Protein AF-A0A7S1VIB0-F1 (afdb_monomer_lite)

Structure (mmCIF, N/CA/C/O backbone):
data_AF-A0A7S1VIB0-F1
#
_entry.id   AF-A0A7S1VIB0-F1
#
loop_
_atom_site.group_PDB
_atom_site.id
_atom_site.type_symbol
_atom_site.label_atom_id
_atom_site.label_alt_id
_atom_site.label_comp_id
_atom_site.label_asym_id
_atom_site.label_entity_id
_atom_site.label_seq_id
_atom_site.pdbx_PDB_ins_code
_atom_site.Cartn_x
_atom_site.Cartn_y
_atom_site.Cartn_z
_atom_site.occupancy
_atom_site.B_iso_or_equiv
_atom_site.auth_seq_id
_atom_site.auth_comp_id
_atom_site.auth_asym_id
_atom_site.auth_atom_id
_atom_site.pdbx_PDB_model_num
ATOM 1 N N . ALA A 1 1 ? 48.284 6.643 -20.710 1.00 42.66 1 ALA A N 1
ATOM 2 C CA . ALA A 1 1 ? 48.610 7.079 -22.086 1.00 42.66 1 ALA A CA 1
ATOM 3 C C . ALA A 1 1 ? 47.285 7.177 -22.832 1.00 42.66 1 ALA A C 1
ATOM 5 O O . ALA A 1 1 ? 46.494 6.266 -22.679 1.00 42.66 1 ALA A O 1
ATOM 6 N N . SER A 1 2 ? 46.895 8.230 -23.535 1.00 37.47 2 SER A N 1
ATOM 7 C CA . SER A 1 2 ? 47.634 9.325 -24.160 1.00 37.47 2 SER A CA 1
ATOM 8 C C . SER A 1 2 ? 46.590 10.343 -24.632 1.00 37.47 2 SER A C 1
ATOM 10 O O . SER A 1 2 ? 45.628 9.971 -25.297 1.00 37.47 2 SER A O 1
ATOM 12 N N . PHE A 1 3 ? 46.795 11.611 -24.281 1.00 41.72 3 PHE A N 1
ATOM 13 C CA . PHE A 1 3 ? 46.140 12.765 -24.892 1.00 41.72 3 PHE A CA 1
ATOM 14 C C . PHE A 1 3 ? 46.644 12.950 -26.330 1.00 41.72 3 PHE A C 1
ATOM 16 O O . PHE A 1 3 ? 47.835 12.789 -26.596 1.00 41.72 3 PHE A O 1
ATOM 23 N N . THR A 1 4 ? 45.760 13.307 -27.258 1.00 43.88 4 THR A N 1
ATOM 24 C CA . THR A 1 4 ? 46.075 13.872 -28.587 1.00 43.88 4 THR A CA 1
ATOM 25 C C . THR A 1 4 ? 44.746 14.389 -29.166 1.00 43.88 4 THR A C 1
ATOM 27 O O . THR A 1 4 ? 43.723 13.753 -28.964 1.00 43.88 4 THR A O 1
ATOM 30 N N . ARG A 1 5 ? 44.627 15.526 -29.856 1.00 43.81 5 ARG A N 1
ATOM 31 C CA . ARG A 1 5 ? 45.622 16.337 -30.556 1.00 43.81 5 ARG A CA 1
ATOM 32 C C . ARG A 1 5 ? 45.058 17.750 -30.759 1.00 43.81 5 ARG A C 1
ATOM 34 O O . ARG A 1 5 ? 43.900 17.921 -31.119 1.00 43.81 5 ARG A O 1
ATOM 41 N N . VAL A 1 6 ? 45.931 18.720 -30.526 1.00 43.03 6 VAL A N 1
ATOM 42 C CA . VAL A 1 6 ? 45.817 20.149 -30.829 1.00 43.03 6 VAL A CA 1
ATOM 43 C C . VAL A 1 6 ? 45.614 20.362 -32.332 1.00 43.03 6 VAL A C 1
ATOM 45 O O . VAL A 1 6 ? 46.342 19.779 -33.135 1.00 43.03 6 VAL A O 1
ATOM 48 N N . GLY A 1 7 ? 44.657 21.215 -32.698 1.00 36.97 7 GLY A N 1
ATOM 49 C CA . GLY A 1 7 ? 44.522 21.790 -34.035 1.00 36.97 7 GLY A CA 1
ATOM 50 C C . GLY A 1 7 ? 44.913 23.264 -33.999 1.00 36.97 7 GLY A C 1
ATOM 51 O O . GLY A 1 7 ? 44.114 24.099 -33.591 1.00 36.97 7 GLY A O 1
ATOM 52 N N . MET A 1 8 ? 46.156 23.554 -34.388 1.00 37.44 8 MET A N 1
ATOM 53 C CA . MET A 1 8 ? 46.632 24.893 -34.735 1.00 37.44 8 MET A CA 1
ATOM 54 C C . MET A 1 8 ? 46.144 25.261 -36.136 1.00 37.44 8 MET A C 1
ATOM 56 O O . MET A 1 8 ? 46.273 24.457 -37.058 1.00 37.44 8 MET A O 1
ATOM 60 N N . ALA A 1 9 ? 45.689 26.499 -36.304 1.00 42.75 9 ALA A N 1
ATOM 61 C CA . ALA A 1 9 ? 45.689 27.181 -37.590 1.00 42.75 9 ALA A CA 1
ATOM 62 C C . ALA A 1 9 ? 46.404 28.526 -37.408 1.00 42.75 9 ALA A C 1
ATOM 64 O O . ALA A 1 9 ? 45.858 29.466 -36.835 1.00 42.75 9 ALA A O 1
ATOM 65 N N . LEU A 1 10 ? 47.663 28.547 -37.853 1.00 36.66 10 LEU A N 1
ATOM 66 C CA . LEU A 1 10 ? 48.422 29.742 -38.209 1.00 36.66 10 LEU A CA 1
ATOM 67 C C . LEU A 1 10 ? 47.673 30.507 -39.307 1.00 36.66 10 LEU A C 1
ATOM 69 O O . LEU A 1 10 ? 47.292 29.888 -40.298 1.00 36.66 10 LEU A O 1
ATOM 73 N N . LEU A 1 11 ? 47.610 31.833 -39.202 1.00 43.31 11 LEU A N 1
ATOM 74 C CA . LEU A 1 11 ? 47.754 32.716 -40.360 1.00 43.31 11 LEU A CA 1
ATOM 75 C C . LEU A 1 11 ? 48.588 33.933 -39.944 1.00 43.31 11 LEU A C 1
ATOM 77 O O . LEU A 1 11 ? 48.240 34.663 -39.019 1.00 43.31 11 LEU A O 1
ATOM 81 N N . GLU A 1 12 ? 49.730 34.054 -40.612 1.00 39.34 12 GLU A N 1
ATOM 82 C CA . GLU A 1 12 ? 50.734 35.107 -40.502 1.00 39.34 12 GLU A CA 1
ATOM 83 C C . GLU A 1 12 ? 50.324 36.388 -41.242 1.00 39.34 12 GLU A C 1
ATOM 85 O O . GLU A 1 12 ? 49.567 36.356 -42.213 1.00 39.34 12 GLU A O 1
ATOM 90 N N . GLY A 1 13 ? 50.942 37.493 -40.819 1.00 37.25 13 GLY A N 1
ATOM 91 C CA . GLY A 1 13 ? 51.000 38.791 -41.496 1.00 37.25 13 GLY A CA 1
ATOM 92 C C . GLY A 1 13 ? 50.775 39.901 -40.469 1.00 37.25 13 GLY A C 1
ATOM 93 O O . GLY A 1 13 ? 49.714 39.954 -39.868 1.00 37.25 13 GLY A O 1
ATOM 94 N N . GLY A 1 14 ? 51.696 40.800 -40.137 1.00 33.62 14 GLY A N 1
ATOM 95 C CA . GLY A 1 14 ? 52.920 41.257 -40.785 1.00 33.62 14 GLY A CA 1
ATOM 96 C C . GLY A 1 14 ? 52.943 42.791 -40.682 1.00 33.62 14 GLY A C 1
ATOM 97 O O . GLY A 1 14 ? 51.911 43.413 -40.907 1.00 33.62 14 GLY A O 1
ATOM 98 N N . ALA A 1 15 ? 54.123 43.350 -40.393 1.00 36.12 15 ALA A N 1
ATOM 99 C CA . ALA A 1 15 ? 54.528 44.764 -40.476 1.00 36.12 15 ALA A CA 1
ATOM 100 C C . ALA A 1 15 ? 54.383 45.682 -39.232 1.00 36.12 15 ALA A C 1
ATOM 102 O O . ALA A 1 15 ? 53.319 46.204 -38.927 1.00 36.12 15 ALA A O 1
ATOM 103 N N . GLU A 1 16 ? 55.539 45.857 -38.577 1.00 38.66 16 GLU A N 1
ATOM 104 C CA . GLU A 1 16 ? 56.247 47.105 -38.204 1.00 38.66 16 GLU A CA 1
ATOM 105 C C . GLU A 1 16 ? 55.549 48.262 -37.461 1.00 38.66 16 GLU A C 1
ATOM 107 O O . GLU A 1 16 ? 54.541 48.812 -37.893 1.00 38.66 16 GLU A O 1
ATOM 112 N N . GLY A 1 17 ? 56.221 48.728 -36.397 1.00 39.91 17 GLY A N 1
ATOM 113 C CA . GLY A 1 17 ? 55.988 50.029 -35.766 1.00 39.91 17 GLY A CA 1
ATOM 114 C C . GLY A 1 17 ? 56.656 50.156 -34.393 1.00 39.91 17 GLY A C 1
ATOM 115 O O . GLY A 1 17 ? 56.077 49.767 -33.384 1.00 39.91 17 GLY A O 1
ATOM 116 N N . GLU A 1 18 ? 57.880 50.689 -34.356 1.00 40.53 18 GLU A N 1
ATOM 117 C CA . GLU A 1 18 ? 58.533 51.194 -33.139 1.00 40.53 18 GLU A CA 1
ATOM 118 C C . GLU A 1 18 ? 57.794 52.426 -32.581 1.00 40.53 18 GLU A C 1
ATOM 120 O O . GLU A 1 18 ? 57.397 53.288 -33.362 1.00 40.53 18 GLU A O 1
ATOM 125 N N . ALA A 1 19 ? 57.681 52.545 -31.249 1.00 39.28 19 ALA A N 1
ATOM 126 C CA . ALA A 1 19 ? 58.140 53.704 -30.456 1.00 39.28 19 ALA A CA 1
ATOM 127 C C . ALA A 1 19 ? 57.433 53.818 -29.087 1.00 39.28 19 ALA A C 1
ATOM 129 O O . ALA A 1 19 ? 56.221 53.956 -28.994 1.00 39.28 19 ALA A O 1
ATOM 130 N N . LEU A 1 20 ? 58.271 53.796 -28.046 1.00 40.03 20 LEU A N 1
ATOM 131 C CA . LEU A 1 20 ? 58.287 54.637 -26.840 1.00 40.03 20 LEU A CA 1
ATOM 132 C C . LEU A 1 20 ? 56.982 55.024 -26.096 1.00 40.03 20 LEU A C 1
ATOM 134 O O . LEU A 1 20 ? 56.215 55.868 -26.534 1.00 40.03 20 LEU A O 1
ATOM 138 N N . MET A 1 21 ? 56.897 54.480 -24.874 1.00 51.78 21 MET A N 1
ATOM 139 C CA . MET A 1 21 ? 56.420 55.055 -23.601 1.00 51.78 21 MET A CA 1
ATOM 140 C C . MET A 1 21 ? 55.456 56.252 -23.629 1.00 51.78 21 MET A C 1
ATOM 142 O O . MET A 1 21 ? 55.903 57.378 -23.817 1.00 51.78 21 MET A O 1
ATOM 146 N N . GLU A 1 22 ? 54.226 56.019 -23.161 1.00 50.00 22 GLU A N 1
ATOM 147 C CA . GLU A 1 22 ? 53.596 56.863 -22.137 1.00 50.00 22 GLU A CA 1
ATOM 148 C C . GLU A 1 22 ? 52.925 55.962 -21.081 1.00 50.00 22 GLU A C 1
ATOM 150 O O . GLU A 1 22 ? 52.251 54.984 -21.407 1.00 50.00 22 GLU A O 1
ATOM 155 N N . ASP A 1 23 ? 53.202 56.252 -19.807 1.00 52.56 23 ASP A N 1
ATOM 156 C CA . ASP A 1 23 ? 52.618 55.604 -18.632 1.00 52.56 23 ASP A CA 1
ATOM 157 C C . ASP A 1 23 ? 51.108 55.893 -18.571 1.00 52.56 23 ASP A C 1
ATOM 159 O O . ASP A 1 23 ? 50.687 56.962 -18.127 1.00 52.56 23 ASP A O 1
ATOM 163 N N . GLU A 1 24 ? 50.280 54.920 -18.952 1.00 48.25 24 GLU A N 1
ATOM 164 C CA . GLU A 1 24 ? 48.851 54.930 -18.640 1.00 48.25 24 GLU A CA 1
ATOM 165 C C . GLU A 1 24 ? 48.550 53.942 -17.507 1.00 48.25 24 GLU A C 1
ATOM 167 O O . GLU A 1 24 ? 48.661 52.720 -17.625 1.00 48.25 24 GLU A O 1
ATOM 172 N N . VAL A 1 25 ? 48.164 54.511 -16.366 1.00 51.12 25 VAL A N 1
ATOM 173 C CA . VAL A 1 25 ? 47.575 53.826 -15.213 1.00 51.12 25 VAL A CA 1
ATOM 174 C C . VAL A 1 25 ? 46.470 52.878 -15.702 1.00 51.12 25 VAL A C 1
ATOM 176 O O . VAL A 1 25 ? 45.600 53.326 -16.451 1.00 51.12 25 VAL A O 1
ATOM 179 N N . PRO A 1 26 ? 46.416 51.599 -15.278 1.00 45.53 26 PRO A N 1
ATOM 180 C CA . PRO A 1 26 ? 45.333 50.724 -15.694 1.00 45.53 26 PRO A CA 1
ATOM 181 C C . PRO A 1 26 ? 44.041 51.200 -15.026 1.00 45.53 26 PRO A C 1
ATOM 183 O O . PRO A 1 26 ? 43.766 50.898 -13.864 1.00 45.53 26 PRO A O 1
ATOM 186 N N . VAL A 1 27 ? 43.230 51.959 -15.764 1.00 53.25 27 VAL A N 1
ATOM 187 C CA . VAL A 1 27 ? 41.823 52.163 -15.433 1.00 53.25 27 VAL A CA 1
ATOM 188 C C . VAL A 1 27 ? 41.194 50.782 -15.504 1.00 53.25 27 VAL A C 1
ATOM 190 O O . VAL A 1 27 ? 41.043 50.212 -16.584 1.00 53.25 27 VAL A O 1
ATOM 193 N N . ALA A 1 28 ? 40.897 50.211 -14.336 1.00 51.34 28 ALA A N 1
ATOM 194 C CA . ALA A 1 28 ? 40.144 48.977 -14.227 1.00 51.34 28 ALA A CA 1
ATOM 195 C C . ALA A 1 28 ? 38.885 49.124 -15.083 1.00 51.34 28 ALA A C 1
ATOM 197 O O . ALA A 1 28 ? 37.985 49.906 -14.771 1.00 51.34 28 ALA A O 1
ATOM 198 N N . SER A 1 29 ? 38.860 48.406 -16.201 1.00 52.03 29 SER A N 1
ATOM 199 C CA . SER A 1 29 ? 37.690 48.279 -17.043 1.00 52.03 29 SER A CA 1
ATOM 200 C C . SER A 1 29 ? 36.609 47.643 -16.181 1.00 52.03 29 SER A C 1
ATOM 202 O O . SER A 1 29 ? 36.644 46.453 -15.867 1.00 52.03 29 SER A O 1
ATOM 204 N N . VAL A 1 30 ? 35.665 48.468 -15.731 1.00 52.78 30 VAL A N 1
ATOM 205 C CA . VAL A 1 30 ? 34.412 47.996 -15.154 1.00 52.78 30 VAL A CA 1
ATOM 206 C C . VAL A 1 30 ? 33.745 47.211 -16.273 1.00 52.78 30 VAL A C 1
ATOM 208 O O . VAL A 1 30 ? 33.164 47.788 -17.192 1.00 52.78 30 VAL A O 1
ATOM 211 N N . GLN A 1 31 ? 33.923 45.889 -16.254 1.00 56.00 31 GLN A N 1
ATOM 212 C CA . GLN A 1 31 ? 33.171 45.006 -17.128 1.00 56.00 31 GLN A CA 1
ATOM 213 C C . GLN A 1 31 ? 31.696 45.327 -16.882 1.00 56.00 31 GLN A C 1
ATOM 215 O O . GLN A 1 31 ? 31.286 45.341 -15.717 1.00 56.00 31 GLN A O 1
ATOM 220 N N . PRO A 1 32 ? 30.901 45.635 -17.921 1.00 51.03 32 PRO A N 1
ATOM 221 C CA . PRO A 1 32 ? 29.477 45.810 -17.723 1.00 51.03 32 PRO A CA 1
ATOM 222 C C . PRO A 1 32 ? 28.965 44.507 -17.123 1.00 51.03 32 PRO A C 1
ATOM 224 O O . PRO A 1 32 ? 29.159 43.436 -17.699 1.00 51.03 32 PRO A O 1
ATOM 227 N N . GLU A 1 33 ? 28.390 44.604 -15.928 1.00 55.94 33 GLU A N 1
ATOM 228 C CA . GLU A 1 33 ? 27.757 43.501 -15.228 1.00 55.94 33 GLU A CA 1
ATOM 229 C C . GLU A 1 33 ? 26.759 42.867 -16.202 1.00 55.94 33 GLU A C 1
ATOM 231 O O . GLU A 1 33 ? 25.721 43.446 -16.534 1.00 55.94 33 GLU A O 1
ATOM 236 N N . VAL A 1 34 ? 27.137 41.719 -16.771 1.00 57.72 34 VAL A N 1
ATOM 237 C CA . VAL A 1 34 ? 26.281 40.967 -17.680 1.00 57.72 34 VAL A CA 1
ATOM 238 C C . VAL A 1 34 ? 25.148 40.448 -16.815 1.00 57.72 34 VAL A C 1
ATOM 240 O O . VAL A 1 34 ? 25.265 39.397 -16.186 1.00 57.72 34 VAL A O 1
ATOM 243 N N . LEU A 1 35 ? 24.063 41.222 -16.752 1.00 61.16 35 LEU A N 1
ATOM 244 C CA . LEU A 1 35 ? 22.810 40.807 -16.140 1.00 61.16 35 LEU A CA 1
ATOM 245 C C . LEU A 1 35 ? 22.505 39.389 -16.642 1.00 61.16 35 LEU A C 1
ATOM 247 O O . LEU A 1 35 ? 22.562 39.162 -17.860 1.00 61.16 35 LEU A O 1
ATOM 251 N N . PRO A 1 36 ? 22.226 38.418 -15.751 1.00 58.25 36 PRO A N 1
ATOM 252 C CA . PRO A 1 36 ? 21.947 37.060 -16.179 1.00 58.25 36 PRO A CA 1
ATOM 253 C C . PRO A 1 36 ? 20.793 37.122 -17.175 1.00 58.25 36 PRO A C 1
ATOM 255 O O . PRO A 1 36 ? 19.701 37.592 -16.845 1.00 58.25 36 PRO A O 1
ATOM 258 N N . ARG A 1 37 ? 21.058 36.701 -18.421 1.00 64.12 37 ARG A N 1
ATOM 259 C CA . ARG A 1 37 ? 20.023 36.610 -19.454 1.00 64.12 37 ARG A CA 1
ATOM 260 C C . ARG A 1 37 ? 18.838 35.872 -18.834 1.00 64.12 37 ARG A C 1
ATOM 262 O O . ARG A 1 37 ? 19.065 34.829 -18.210 1.00 64.12 37 ARG A O 1
ATOM 269 N N . PRO A 1 38 ? 17.601 36.379 -18.972 1.00 56.94 38 PRO A N 1
ATOM 270 C CA . PRO A 1 38 ? 16.446 35.682 -18.439 1.00 56.94 38 PRO A CA 1
ATOM 271 C C . PRO A 1 38 ? 16.482 34.248 -18.962 1.00 56.94 38 PRO A C 1
ATOM 273 O O . PRO A 1 38 ? 16.647 34.021 -20.162 1.00 56.94 38 PRO A O 1
ATOM 276 N N . LEU A 1 39 ? 16.395 33.288 -18.041 1.00 55.38 39 LEU A N 1
ATOM 277 C CA . LEU A 1 39 ? 16.269 31.865 -18.336 1.00 55.38 39 LEU A CA 1
ATOM 278 C C . LEU A 1 39 ? 14.942 31.675 -19.080 1.00 55.38 39 LEU A C 1
ATOM 280 O O . LEU A 1 39 ? 13.911 31.361 -18.486 1.00 55.38 39 LEU A O 1
ATOM 284 N N . ILE A 1 40 ? 14.955 31.916 -20.391 1.00 55.22 40 ILE A N 1
ATOM 285 C CA . ILE A 1 40 ? 13.872 31.543 -21.288 1.00 55.22 40 ILE A CA 1
ATOM 286 C C . ILE A 1 40 ? 13.924 30.024 -21.319 1.00 55.22 40 ILE A C 1
ATOM 288 O O . ILE A 1 40 ? 14.684 29.430 -22.078 1.00 55.22 40 ILE A O 1
ATOM 292 N N . ARG A 1 41 ? 13.166 29.386 -20.425 1.00 52.19 41 ARG A N 1
ATOM 293 C CA . ARG A 1 41 ? 12.921 27.951 -20.510 1.00 52.19 41 ARG A CA 1
ATOM 294 C C . ARG A 1 41 ? 12.046 27.769 -21.744 1.00 52.19 41 ARG A C 1
ATOM 296 O O . ARG A 1 41 ? 10.908 28.244 -21.711 1.00 52.19 41 ARG A O 1
ATOM 303 N N . PRO A 1 42 ? 12.523 27.131 -22.825 1.00 52.75 42 PRO A N 1
ATOM 304 C CA . PRO A 1 42 ? 11.619 26.740 -23.883 1.00 52.75 42 PRO A CA 1
ATOM 305 C C . PRO A 1 42 ? 10.622 25.775 -23.245 1.00 52.75 42 PRO A C 1
ATOM 307 O O . PRO A 1 42 ? 10.969 24.650 -22.887 1.00 52.75 42 PRO A O 1
ATOM 310 N N . GLN A 1 43 ? 9.385 26.231 -23.052 1.00 52.38 43 GLN A N 1
ATOM 311 C CA . GLN A 1 43 ? 8.261 25.345 -22.792 1.00 52.38 43 GLN A CA 1
ATOM 312 C C . GLN A 1 43 ? 7.963 24.623 -24.104 1.00 52.38 43 GLN A C 1
ATOM 314 O O . GLN A 1 43 ? 6.961 24.885 -24.757 1.00 52.38 43 GLN A O 1
ATOM 319 N N . LEU A 1 44 ? 8.883 23.761 -24.545 1.00 54.94 44 LEU A N 1
ATOM 320 C CA . LEU A 1 44 ? 8.554 22.759 -25.540 1.00 54.94 44 LEU A CA 1
ATOM 321 C C . LEU A 1 44 ? 7.491 21.884 -24.872 1.00 54.94 44 LEU A C 1
ATOM 323 O O . LEU A 1 44 ? 7.789 21.271 -23.841 1.00 54.94 44 LEU A O 1
ATOM 327 N N . PRO A 1 45 ? 6.244 21.866 -25.376 1.00 51.44 45 PRO A N 1
ATOM 328 C CA . PRO A 1 45 ? 5.225 21.005 -24.818 1.00 51.44 45 PRO A CA 1
ATOM 329 C C . PRO A 1 45 ? 5.743 19.576 -24.954 1.00 51.44 45 PRO A C 1
ATOM 331 O O . PRO A 1 45 ? 5.875 19.040 -26.053 1.00 51.44 45 PRO A O 1
ATOM 334 N N . ASN A 1 46 ? 6.059 18.969 -23.809 1.00 53.03 46 ASN A N 1
ATOM 335 C CA . ASN A 1 46 ? 6.627 17.626 -23.634 1.00 53.03 46 ASN A CA 1
ATOM 336 C C . ASN A 1 46 ? 5.669 16.507 -24.112 1.00 53.03 46 ASN A C 1
ATOM 338 O O . ASN A 1 46 ? 5.797 15.347 -23.738 1.00 53.03 46 ASN A O 1
ATOM 342 N N . VAL A 1 47 ? 4.675 16.863 -24.923 1.00 53.25 47 VAL A N 1
ATOM 343 C CA . VAL A 1 47 ? 3.599 16.018 -25.433 1.00 53.25 47 VAL A CA 1
ATOM 344 C C . VAL A 1 47 ? 4.153 14.999 -26.437 1.00 53.25 47 VAL A C 1
ATOM 346 O O . VAL A 1 47 ? 3.666 13.877 -26.499 1.00 53.25 47 VAL A O 1
ATOM 349 N N . PHE A 1 48 ? 5.246 15.322 -27.141 1.00 48.06 48 PHE A N 1
ATOM 350 C CA . PHE A 1 48 ? 5.924 14.379 -28.044 1.00 48.06 48 PHE A CA 1
ATOM 351 C C . PHE A 1 48 ? 6.947 13.466 -27.351 1.00 48.06 48 PHE A C 1
ATOM 353 O O . PHE A 1 48 ? 7.422 12.509 -27.968 1.00 48.06 48 PHE A O 1
ATOM 360 N N . ALA A 1 49 ? 7.286 13.715 -26.081 1.00 53.44 49 ALA A N 1
ATOM 361 C CA . ALA A 1 49 ? 8.240 12.879 -25.351 1.00 53.44 49 ALA A CA 1
ATOM 362 C C . ALA A 1 49 ? 7.674 11.487 -25.050 1.00 53.44 49 ALA A C 1
ATOM 364 O O . ALA A 1 49 ? 8.409 10.508 -25.105 1.00 53.44 49 ALA A O 1
ATOM 365 N N . VAL A 1 50 ? 6.362 11.396 -24.814 1.00 57.25 50 VAL A N 1
ATOM 366 C CA . VAL A 1 50 ? 5.667 10.128 -24.537 1.00 57.25 50 VAL A CA 1
ATOM 367 C C . VAL A 1 50 ? 5.629 9.224 -25.774 1.00 57.25 50 VAL A C 1
ATOM 369 O O . VAL A 1 50 ? 5.695 8.009 -25.650 1.00 57.25 50 VAL A O 1
ATOM 372 N N . ILE A 1 51 ? 5.555 9.810 -26.974 1.00 59.16 51 ILE A N 1
ATOM 373 C CA . ILE A 1 51 ? 5.464 9.055 -28.235 1.00 59.16 51 ILE A CA 1
ATOM 374 C C . ILE A 1 51 ? 6.857 8.693 -28.763 1.00 59.16 51 ILE A C 1
ATOM 376 O O . ILE A 1 51 ? 7.062 7.601 -29.283 1.00 59.16 51 ILE A O 1
ATOM 380 N N . SER A 1 52 ? 7.825 9.606 -28.642 1.00 68.44 52 SER A N 1
ATOM 381 C CA . SER A 1 52 ? 9.185 9.390 -29.155 1.00 68.44 52 SER A CA 1
ATOM 382 C C . SER A 1 52 ? 10.113 8.668 -28.175 1.00 68.44 52 SER A C 1
ATOM 384 O O . SER A 1 52 ? 11.202 8.257 -28.576 1.00 68.44 52 SER A O 1
ATOM 386 N N . GLY A 1 53 ? 9.728 8.562 -26.898 1.00 73.44 53 GLY A N 1
ATOM 387 C CA . GLY A 1 53 ? 10.597 8.072 -25.825 1.00 73.44 53 GLY A CA 1
ATOM 388 C C . GLY A 1 53 ? 11.835 8.950 -25.615 1.00 73.44 53 GLY A C 1
ATOM 389 O O . GLY A 1 53 ? 12.828 8.488 -25.059 1.00 73.44 53 GLY A O 1
ATOM 390 N N . LYS A 1 54 ? 11.836 10.197 -26.108 1.00 81.44 54 LYS A N 1
ATOM 391 C CA . LYS A 1 54 ? 12.978 11.119 -26.033 1.00 81.44 54 LYS A CA 1
ATOM 392 C C . LYS A 1 54 ? 12.563 12.460 -25.454 1.00 81.44 54 LYS A C 1
ATOM 394 O O . LYS A 1 54 ? 11.586 13.071 -25.883 1.00 81.44 54 LYS A O 1
ATOM 399 N N . ARG A 1 55 ? 13.353 12.951 -24.503 1.00 81.31 55 ARG A N 1
ATOM 400 C CA . ARG A 1 55 ? 13.168 14.250 -23.848 1.00 81.31 55 ARG A CA 1
ATOM 401 C C . ARG A 1 55 ? 14.313 15.170 -24.230 1.00 81.31 55 ARG A C 1
ATOM 403 O O . ARG A 1 55 ? 15.471 14.872 -23.950 1.00 81.31 55 ARG A O 1
ATOM 410 N N . HIS A 1 56 ? 13.975 16.281 -24.871 1.00 81.56 56 HIS A N 1
ATOM 411 C CA . HIS A 1 56 ? 14.947 17.275 -25.309 1.00 81.56 56 HIS A CA 1
ATOM 412 C C . HIS A 1 56 ? 15.035 18.389 -24.267 1.00 81.56 56 HIS A C 1
ATOM 414 O O . HIS A 1 56 ? 14.043 19.048 -23.960 1.00 81.56 56 HIS A O 1
ATOM 420 N N . TYR A 1 57 ? 16.234 18.591 -23.734 1.00 79.88 57 TYR A N 1
ATOM 421 C CA . TYR A 1 57 ? 16.577 19.666 -22.814 1.00 79.88 57 TYR A CA 1
ATOM 422 C C . TYR A 1 57 ? 17.582 20.607 -23.482 1.00 79.88 57 TYR A C 1
ATOM 424 O O . TYR A 1 57 ? 18.240 20.251 -24.458 1.00 79.88 57 TYR A O 1
ATOM 432 N N . MET A 1 58 ? 17.754 21.811 -22.931 1.00 79.19 58 MET A N 1
ATOM 433 C CA . MET A 1 58 ? 18.733 22.772 -23.463 1.00 79.19 58 MET A CA 1
ATOM 434 C C . MET A 1 58 ? 20.182 22.267 -23.368 1.00 79.19 58 MET A C 1
ATOM 436 O O . MET A 1 58 ? 21.039 22.720 -24.117 1.00 79.19 58 MET A O 1
ATOM 440 N N . TRP A 1 59 ? 20.450 21.337 -22.450 1.00 81.62 59 TRP A N 1
ATOM 441 C CA . TRP A 1 59 ? 21.774 20.772 -22.174 1.00 81.62 59 TRP A CA 1
ATOM 442 C C . TRP A 1 59 ? 21.973 19.357 -22.739 1.00 81.62 59 TRP A C 1
ATOM 444 O O . TRP A 1 59 ? 22.996 18.736 -22.470 1.00 81.62 59 TRP A O 1
ATOM 454 N N . GLY A 1 60 ? 21.013 18.820 -23.496 1.00 81.56 60 GLY A N 1
ATOM 455 C CA . GLY A 1 60 ? 21.134 17.486 -24.083 1.00 81.56 60 GLY A CA 1
ATOM 456 C C . GLY A 1 60 ? 19.797 16.789 -24.294 1.00 81.56 60 GLY A C 1
ATOM 457 O O . GLY A 1 60 ? 18.736 17.310 -23.959 1.00 81.56 60 GLY A O 1
ATOM 458 N N . THR A 1 61 ? 19.848 15.582 -24.852 1.00 85.31 61 THR A N 1
ATOM 459 C CA . THR A 1 61 ? 18.659 14.759 -25.107 1.00 85.31 61 THR A CA 1
ATOM 460 C C . THR A 1 61 ? 18.746 13.476 -24.295 1.00 85.31 61 THR A C 1
ATOM 462 O O . THR A 1 61 ? 19.702 12.723 -24.451 1.00 85.31 61 THR A O 1
ATOM 465 N N . ALA A 1 62 ? 17.749 13.219 -23.451 1.00 82.62 62 ALA A N 1
ATOM 466 C CA . ALA A 1 62 ? 17.610 11.953 -22.737 1.00 82.62 62 ALA A CA 1
ATOM 467 C C . ALA A 1 62 ? 16.724 10.997 -23.547 1.00 82.62 62 ALA A C 1
ATOM 469 O O . ALA A 1 62 ? 15.699 11.415 -24.091 1.00 82.62 62 ALA A O 1
ATOM 470 N N . SER A 1 63 ? 17.104 9.720 -23.617 1.00 85.50 63 SER A N 1
ATOM 471 C CA . SER A 1 63 ? 16.379 8.682 -24.362 1.00 85.50 63 SER A CA 1
ATOM 472 C C . SER A 1 63 ? 15.950 7.555 -23.430 1.00 85.50 63 SER A C 1
ATOM 474 O O . SER A 1 63 ? 16.768 7.028 -22.689 1.00 85.50 63 SER A O 1
ATOM 476 N N . GLU A 1 64 ? 14.690 7.137 -23.497 1.00 79.50 64 GLU A N 1
ATOM 477 C CA . GLU A 1 64 ? 14.141 6.051 -22.673 1.00 79.50 64 GLU A CA 1
ATOM 478 C C . GLU A 1 64 ? 14.652 4.667 -23.098 1.00 79.50 64 GLU A C 1
ATOM 480 O O . GLU A 1 64 ? 14.637 3.733 -22.304 1.00 79.50 64 GLU A O 1
ATOM 485 N N . THR A 1 65 ? 15.137 4.530 -24.334 1.00 79.56 65 THR A N 1
ATOM 486 C CA . THR A 1 65 ? 15.744 3.292 -24.856 1.00 79.56 65 THR A CA 1
ATOM 487 C C . THR A 1 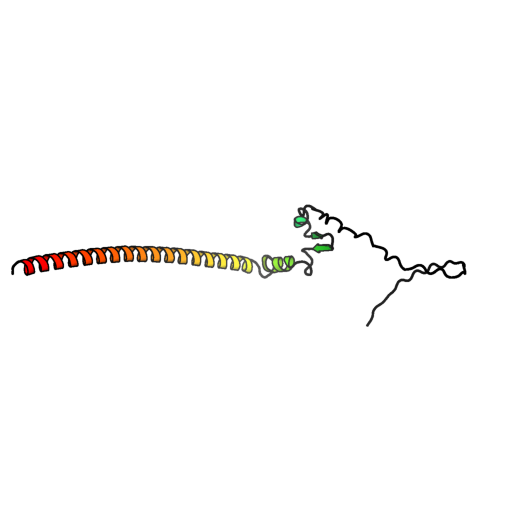65 ? 17.203 3.109 -24.449 1.00 79.56 65 THR A C 1
ATOM 489 O O . THR A 1 65 ? 17.759 2.033 -24.652 1.00 79.56 65 THR A O 1
ATOM 492 N N . ASP A 1 66 ? 17.847 4.165 -23.953 1.00 82.50 66 ASP A N 1
ATOM 493 C CA . ASP A 1 66 ? 19.254 4.134 -23.574 1.00 82.50 66 ASP A CA 1
ATOM 494 C C . ASP A 1 66 ? 19.374 3.773 -22.083 1.00 82.50 66 ASP A C 1
ATOM 496 O O . ASP A 1 66 ? 18.908 4.546 -21.239 1.00 82.50 66 ASP A O 1
ATOM 500 N N . PRO A 1 67 ? 19.996 2.633 -21.727 1.00 79.75 67 PRO A N 1
ATOM 501 C CA . PRO A 1 67 ? 20.122 2.200 -20.337 1.00 79.75 67 PRO A CA 1
ATOM 502 C C . PRO A 1 67 ? 20.999 3.127 -19.483 1.00 79.75 67 PRO A C 1
ATOM 504 O O . PRO A 1 67 ? 20.943 3.040 -18.259 1.00 79.75 67 PRO A O 1
ATOM 507 N N . ALA A 1 68 ? 21.808 4.004 -20.091 1.00 83.31 68 ALA A N 1
ATOM 508 C CA . ALA A 1 68 ? 22.558 5.025 -19.359 1.00 83.31 68 ALA A CA 1
ATOM 509 C C . ALA A 1 68 ? 21.692 6.243 -18.981 1.00 83.31 68 ALA A C 1
ATOM 511 O O . ALA A 1 68 ? 22.057 7.001 -18.084 1.00 83.31 68 ALA A O 1
ATOM 512 N N . HIS A 1 69 ? 20.549 6.433 -19.648 1.00 83.12 69 HIS A N 1
ATOM 513 C CA . HIS A 1 69 ? 19.638 7.559 -19.431 1.00 83.12 69 HIS A CA 1
ATOM 514 C C . HIS A 1 69 ? 18.351 7.169 -18.697 1.00 83.12 69 HIS A C 1
ATOM 516 O O . HIS A 1 69 ? 17.751 8.027 -18.047 1.00 83.12 69 HIS A O 1
ATOM 522 N N . SER A 1 70 ? 17.906 5.912 -18.803 1.00 80.19 70 SER A N 1
ATOM 523 C CA . SER A 1 70 ? 16.692 5.439 -18.138 1.00 80.19 70 SER A CA 1
ATOM 524 C C . SER A 1 70 ? 16.714 3.942 -17.837 1.00 80.19 70 SER A C 1
ATOM 526 O O . SER A 1 70 ? 17.126 3.126 -18.658 1.00 80.19 70 SER A O 1
ATOM 528 N N . ASP A 1 71 ? 16.139 3.5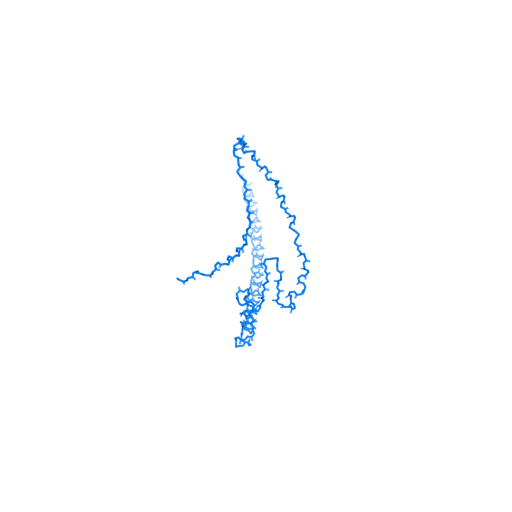69 -16.694 1.00 81.44 71 ASP A N 1
ATOM 529 C CA . ASP A 1 71 ? 15.859 2.175 -16.339 1.00 81.44 71 ASP A CA 1
ATOM 530 C C . ASP A 1 71 ? 14.545 1.653 -16.956 1.00 81.44 71 ASP A C 1
ATOM 532 O O . ASP A 1 71 ? 14.153 0.515 -16.692 1.00 81.44 71 ASP A O 1
ATOM 536 N N . THR A 1 72 ? 13.864 2.435 -17.808 1.00 82.06 72 THR A N 1
ATOM 537 C CA . THR A 1 72 ? 12.639 2.009 -18.518 1.00 82.06 72 THR A CA 1
ATOM 538 C C . THR A 1 72 ? 12.775 0.623 -19.168 1.00 82.06 72 THR A C 1
ATOM 540 O O . THR A 1 72 ? 11.879 -0.200 -18.969 1.00 82.06 72 THR A O 1
ATOM 543 N N . PRO A 1 73 ? 13.873 0.290 -19.881 1.00 78.44 73 PRO A N 1
ATOM 544 C CA . PRO A 1 73 ? 14.016 -1.024 -20.508 1.00 78.44 73 PRO A CA 1
ATOM 545 C C . PRO A 1 73 ? 14.120 -2.156 -19.481 1.00 78.44 73 PRO A C 1
ATOM 547 O O . PRO A 1 73 ? 13.566 -3.233 -19.690 1.00 78.44 73 PRO A O 1
ATOM 550 N N . ARG A 1 74 ? 14.777 -1.905 -18.341 1.00 79.69 74 ARG A N 1
ATOM 551 C CA . ARG A 1 74 ? 14.902 -2.878 -17.246 1.00 79.69 74 ARG A CA 1
ATOM 552 C C . ARG A 1 74 ? 13.572 -3.096 -16.543 1.00 79.69 74 ARG A C 1
ATOM 554 O O . ARG A 1 74 ? 13.188 -4.236 -16.310 1.00 79.69 74 ARG A O 1
ATOM 561 N N . LEU A 1 75 ? 12.837 -2.022 -16.263 1.00 79.31 75 LEU A N 1
ATOM 562 C CA . LEU A 1 75 ? 11.489 -2.111 -15.710 1.00 79.31 75 LEU A CA 1
ATOM 563 C C . LEU A 1 75 ? 10.564 -2.881 -16.660 1.00 79.31 75 LEU A C 1
ATOM 565 O O . LEU A 1 75 ? 9.846 -3.776 -16.228 1.00 79.31 75 LEU A O 1
ATOM 569 N N . HIS A 1 76 ? 10.630 -2.594 -17.960 1.00 78.44 76 HIS A N 1
ATOM 570 C CA . HIS A 1 76 ? 9.873 -3.323 -18.973 1.00 78.44 76 HIS A CA 1
ATOM 571 C C . HIS A 1 76 ? 10.287 -4.801 -19.053 1.00 78.44 76 HIS A C 1
ATOM 573 O O . HIS A 1 76 ? 9.454 -5.670 -19.287 1.00 78.44 76 HIS A O 1
ATOM 579 N N . GLN A 1 77 ? 11.554 -5.132 -18.809 1.00 76.56 77 GLN A N 1
ATOM 580 C CA . GLN A 1 77 ? 12.002 -6.522 -18.747 1.00 76.56 77 GLN A CA 1
ATOM 581 C C . GLN A 1 77 ? 11.430 -7.258 -17.524 1.00 76.56 77 GLN A C 1
ATOM 583 O O . GLN A 1 77 ? 10.909 -8.363 -17.673 1.00 76.56 77 GLN A O 1
ATOM 588 N N . VAL A 1 78 ? 11.447 -6.624 -16.349 1.00 77.88 78 VAL A N 1
ATOM 589 C CA . VAL A 1 78 ? 10.887 -7.170 -15.097 1.00 77.88 78 VAL A CA 1
ATOM 590 C C . VAL A 1 78 ? 9.359 -7.288 -15.153 1.00 77.88 78 VAL A C 1
ATOM 592 O O . VAL A 1 78 ? 8.790 -8.202 -14.558 1.00 77.88 78 VAL A O 1
ATOM 595 N N . LEU A 1 79 ? 8.693 -6.383 -15.878 1.00 71.06 79 LEU A N 1
ATOM 596 C CA . LEU A 1 79 ? 7.236 -6.335 -16.026 1.00 71.06 79 LEU A CA 1
ATOM 597 C C . LEU A 1 79 ? 6.681 -7.029 -17.270 1.00 71.06 79 LEU A C 1
ATOM 599 O O . LEU A 1 79 ? 5.471 -7.219 -17.302 1.00 71.06 79 LEU A O 1
ATOM 603 N N . PHE A 1 80 ? 7.491 -7.367 -18.286 1.00 71.44 80 PHE A N 1
ATOM 604 C CA . PHE A 1 80 ? 7.025 -7.998 -19.540 1.00 71.44 80 PHE A CA 1
ATOM 605 C C . PHE A 1 80 ? 7.825 -9.239 -20.012 1.00 71.44 80 PHE A C 1
ATOM 607 O O . PHE A 1 80 ? 7.232 -10.103 -20.652 1.00 71.44 80 PHE A O 1
ATOM 614 N N . HIS A 1 81 ? 9.126 -9.387 -19.701 1.00 66.12 81 HIS A N 1
ATOM 615 C CA . HIS A 1 81 ? 9.988 -10.456 -20.267 1.00 66.12 81 HIS A CA 1
ATOM 616 C C . HIS A 1 81 ? 10.538 -11.579 -19.336 1.00 66.12 81 HIS A C 1
ATOM 618 O O . HIS A 1 81 ? 10.610 -12.727 -19.776 1.00 66.12 81 HIS A O 1
ATOM 624 N N . ASP A 1 82 ? 10.883 -11.343 -18.066 1.00 56.69 82 ASP A N 1
ATOM 625 C CA . ASP A 1 82 ? 11.206 -12.418 -17.106 1.00 56.69 82 ASP A CA 1
ATOM 626 C C . ASP A 1 82 ? 10.003 -13.340 -16.751 1.00 56.69 82 ASP A C 1
ATOM 628 O O . ASP A 1 82 ? 9.256 -13.107 -15.804 1.00 56.69 82 ASP A O 1
ATOM 632 N N . ARG A 1 83 ? 9.827 -14.454 -17.485 1.00 58.44 83 ARG A N 1
ATOM 633 C CA . ARG A 1 83 ? 8.946 -15.610 -17.135 1.00 58.44 83 ARG A CA 1
ATOM 634 C C . ARG A 1 83 ? 7.488 -15.251 -16.777 1.00 58.44 83 ARG A C 1
ATOM 636 O O . ARG A 1 83 ? 6.947 -15.654 -15.746 1.00 58.44 83 ARG A O 1
ATOM 643 N N . LEU A 1 84 ? 6.840 -14.443 -17.610 1.00 52.12 84 LEU A N 1
ATOM 644 C CA . LEU A 1 84 ? 6.222 -13.260 -17.038 1.00 52.12 84 LEU A CA 1
ATOM 645 C C . LEU A 1 84 ? 4.726 -13.229 -16.702 1.00 52.12 84 LEU A C 1
ATOM 647 O O . LEU A 1 84 ? 4.267 -12.304 -16.043 1.00 52.12 84 LEU A O 1
ATOM 651 N N . LEU A 1 85 ? 3.960 -14.290 -16.921 1.00 53.28 85 LEU A N 1
ATOM 652 C CA . LEU A 1 85 ? 2.676 -14.376 -16.201 1.00 53.28 85 LEU A CA 1
ATOM 653 C C . LEU A 1 85 ? 2.875 -14.502 -14.674 1.00 53.28 85 LEU A C 1
ATOM 655 O O . LEU A 1 85 ? 1.969 -14.194 -13.906 1.00 53.28 85 LEU A O 1
ATOM 659 N N . LEU A 1 86 ? 4.079 -14.874 -14.215 1.00 59.56 86 LEU A N 1
ATOM 660 C CA . LEU A 1 86 ? 4.389 -15.032 -12.794 1.00 59.56 86 LEU A CA 1
ATOM 661 C C . LEU A 1 86 ? 4.705 -13.717 -12.073 1.00 59.56 86 LEU A C 1
ATOM 663 O O . LEU A 1 86 ? 4.390 -13.624 -10.896 1.00 59.56 86 LEU A O 1
ATOM 667 N N . ALA A 1 87 ? 5.325 -12.714 -12.705 1.00 66.44 87 ALA A N 1
ATOM 668 C CA . ALA A 1 87 ? 5.681 -11.471 -12.003 1.00 66.44 87 ALA A CA 1
ATOM 669 C C . ALA A 1 87 ? 4.444 -10.593 -11.760 1.00 66.44 87 ALA A C 1
ATOM 671 O O . ALA A 1 87 ? 4.195 -10.170 -10.632 1.00 66.44 87 ALA A O 1
ATOM 672 N N . LEU A 1 88 ? 3.620 -10.407 -12.797 1.00 69.75 88 LEU A N 1
ATOM 673 C CA . LEU A 1 88 ? 2.310 -9.762 -12.674 1.00 69.75 88 LEU A CA 1
ATOM 674 C C . LEU A 1 88 ? 1.334 -10.603 -11.843 1.00 69.75 88 LEU A C 1
ATOM 676 O O . LEU A 1 88 ? 0.624 -10.040 -11.015 1.00 69.75 88 LEU A O 1
ATOM 680 N N . GLY A 1 89 ? 1.338 -11.932 -12.001 1.00 74.44 89 GLY A N 1
ATOM 681 C CA . GLY A 1 89 ? 0.540 -12.838 -11.169 1.00 74.44 89 GLY A CA 1
ATOM 682 C C . GLY A 1 89 ? 0.896 -12.726 -9.686 1.00 74.44 89 GLY A C 1
ATOM 683 O O . GLY A 1 89 ? 0.027 -12.473 -8.866 1.00 74.44 89 GLY A O 1
ATOM 684 N N . ARG A 1 90 ? 2.188 -12.768 -9.338 1.00 79.94 90 ARG A N 1
ATOM 685 C CA . ARG A 1 90 ? 2.657 -12.561 -7.956 1.00 79.94 90 ARG A CA 1
ATOM 686 C C . ARG A 1 90 ? 2.315 -11.176 -7.423 1.00 79.94 90 ARG A C 1
ATOM 688 O O . ARG A 1 90 ? 2.015 -11.047 -6.240 1.00 79.94 90 ARG A O 1
ATOM 695 N N . LEU A 1 91 ? 2.374 -10.142 -8.264 1.00 81.81 91 LEU A N 1
ATOM 696 C CA . LEU A 1 91 ? 1.970 -8.795 -7.865 1.00 81.81 91 LEU A CA 1
ATOM 697 C C . LEU A 1 91 ? 0.470 -8.750 -7.547 1.00 81.81 91 LEU A C 1
ATOM 699 O O . LEU A 1 91 ? 0.079 -8.156 -6.544 1.00 81.81 91 LEU A O 1
ATOM 703 N N . HIS A 1 92 ? -0.350 -9.410 -8.364 1.00 85.19 92 HIS A N 1
ATOM 704 C CA . HIS A 1 92 ? -1.784 -9.548 -8.137 1.00 85.19 92 HIS A CA 1
ATOM 705 C C . HIS A 1 92 ? -2.086 -10.334 -6.853 1.00 85.19 92 HIS A C 1
ATOM 707 O O . HIS A 1 92 ? -2.831 -9.848 -6.005 1.00 85.19 92 HIS A O 1
ATOM 713 N N . ASP A 1 93 ? -1.451 -11.490 -6.660 1.00 88.44 93 ASP A N 1
ATOM 714 C CA . ASP A 1 93 ? -1.620 -12.318 -5.463 1.00 88.44 93 ASP A CA 1
ATOM 715 C C . ASP A 1 93 ? -1.221 -11.552 -4.198 1.00 88.44 93 ASP A C 1
ATOM 717 O O . ASP A 1 93 ? -1.945 -11.555 -3.202 1.00 88.44 93 ASP A O 1
ATOM 721 N N . ARG A 1 94 ? -0.105 -10.815 -4.250 1.00 87.75 94 ARG A N 1
ATOM 722 C CA . ARG A 1 94 ? 0.345 -9.989 -3.129 1.00 87.75 94 ARG A CA 1
ATOM 723 C C . ARG A 1 94 ? -0.608 -8.830 -2.851 1.00 87.75 94 ARG A C 1
ATOM 725 O O . ARG A 1 94 ? -0.835 -8.503 -1.689 1.00 87.75 94 ARG A O 1
ATOM 732 N N . ALA A 1 95 ? -1.172 -8.212 -3.887 1.00 90.94 95 ALA A N 1
ATOM 733 C CA . ALA A 1 95 ? -2.183 -7.173 -3.720 1.00 90.94 95 ALA A CA 1
ATOM 734 C C . ALA A 1 95 ? -3.453 -7.730 -3.054 1.00 90.94 95 ALA A C 1
ATOM 736 O O . ALA A 1 95 ? -3.986 -7.100 -2.139 1.00 90.94 95 ALA A O 1
ATOM 737 N N . ASN A 1 96 ? -3.890 -8.931 -3.447 1.00 93.69 96 ASN A N 1
ATOM 738 C CA . ASN A 1 96 ? -5.025 -9.614 -2.827 1.00 93.69 96 ASN A CA 1
ATOM 739 C C . ASN A 1 96 ? -4.746 -9.962 -1.360 1.00 93.69 96 ASN A C 1
ATOM 741 O O . ASN A 1 96 ? -5.594 -9.714 -0.507 1.00 93.69 96 ASN A O 1
ATOM 745 N N . GLU A 1 97 ? -3.551 -10.463 -1.044 1.00 95.06 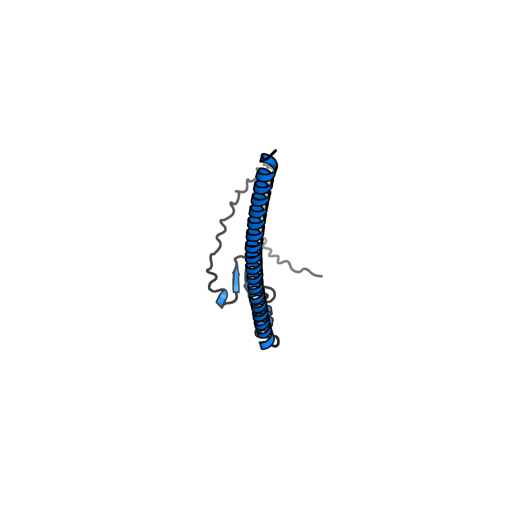97 GLU A N 1
ATOM 746 C CA . GLU A 1 97 ? -3.137 -10.757 0.332 1.00 95.06 97 GLU A CA 1
ATOM 747 C C . GLU A 1 97 ? -3.168 -9.499 1.212 1.00 95.06 97 GLU A C 1
ATOM 749 O O . GLU A 1 97 ? -3.728 -9.515 2.308 1.00 95.06 97 GLU A O 1
ATOM 754 N N . ILE A 1 98 ? -2.622 -8.383 0.718 1.00 93.31 98 ILE A N 1
ATOM 755 C CA . ILE A 1 98 ? -2.664 -7.091 1.419 1.00 93.31 98 ILE A CA 1
ATOM 756 C C . ILE A 1 98 ? -4.116 -6.647 1.631 1.00 93.31 98 ILE A C 1
ATOM 758 O O . ILE A 1 98 ? -4.470 -6.167 2.708 1.00 93.31 98 ILE A O 1
ATOM 762 N N . HIS A 1 99 ? -4.975 -6.828 0.628 1.00 94.62 99 HIS A N 1
ATOM 763 C CA . HIS A 1 99 ? -6.386 -6.475 0.737 1.00 94.62 99 HIS A CA 1
ATOM 764 C C . HIS A 1 99 ? -7.134 -7.352 1.754 1.00 94.62 99 HIS A C 1
ATOM 766 O O . HIS A 1 99 ? -7.974 -6.860 2.508 1.00 94.62 99 HIS A O 1
ATOM 772 N N . GLU A 1 100 ? -6.819 -8.644 1.830 1.00 94.50 100 GLU A N 1
ATOM 773 C CA . GLU A 1 100 ? -7.352 -9.544 2.855 1.00 94.50 100 GLU A CA 1
ATOM 774 C C . GLU A 1 100 ? -6.890 -9.177 4.260 1.00 94.50 100 GLU A C 1
ATOM 776 O O . GLU A 1 100 ? -7.705 -9.168 5.184 1.00 94.50 100 GLU A O 1
ATOM 781 N N . GLN A 1 101 ? -5.612 -8.838 4.427 1.00 93.88 101 GLN A N 1
ATOM 782 C CA . GLN A 1 101 ? -5.079 -8.360 5.703 1.00 93.88 101 GLN A CA 1
ATOM 783 C C . GLN A 1 101 ? -5.775 -7.072 6.139 1.00 93.88 101 GLN A C 1
ATOM 785 O O . GLN A 1 101 ? -6.189 -6.953 7.289 1.00 93.88 101 GLN A O 1
ATOM 790 N N . TRP A 1 102 ? -5.974 -6.135 5.213 1.00 94.50 102 TRP A N 1
ATOM 791 C CA . TRP A 1 102 ? -6.714 -4.910 5.489 1.00 94.50 102 TRP A CA 1
ATOM 792 C C . TRP A 1 102 ? -8.155 -5.196 5.940 1.00 94.50 102 TRP A C 1
ATOM 794 O O . TRP A 1 102 ? -8.576 -4.666 6.967 1.00 94.50 102 TRP A O 1
ATOM 804 N N . ARG A 1 103 ? -8.878 -6.094 5.250 1.00 92.94 103 ARG A N 1
ATOM 805 C CA . ARG A 1 103 ? -10.242 -6.498 5.646 1.00 92.94 103 ARG A CA 1
ATOM 806 C C . ARG A 1 103 ? -10.291 -7.116 7.043 1.00 92.94 103 ARG A C 1
ATOM 808 O O . ARG A 1 103 ? -11.187 -6.787 7.815 1.00 92.94 103 ARG A O 1
ATOM 815 N N . LYS A 1 104 ? -9.345 -8.002 7.373 1.00 93.38 104 LYS A N 1
ATOM 816 C CA . LYS A 1 104 ? -9.263 -8.629 8.704 1.00 93.38 104 LYS A CA 1
ATOM 817 C C . LYS A 1 104 ? -9.015 -7.590 9.793 1.00 93.38 104 LYS A C 1
ATOM 819 O O . LYS A 1 104 ? -9.761 -7.544 10.763 1.00 93.38 104 LYS A O 1
ATOM 824 N N . ASN A 1 105 ? -8.048 -6.701 9.577 1.00 92.38 105 ASN A N 1
ATOM 825 C CA . ASN A 1 105 ? -7.725 -5.639 10.526 1.00 92.38 105 ASN A CA 1
ATOM 826 C C . ASN A 1 105 ? -8.904 -4.681 10.746 1.00 92.38 105 ASN A C 1
ATOM 828 O O . ASN A 1 105 ? -9.101 -4.186 11.853 1.00 92.38 105 ASN A O 1
ATOM 832 N N . GLU A 1 106 ? -9.695 -4.401 9.706 1.00 92.44 106 GLU A N 1
ATOM 833 C CA . GLU A 1 106 ? -10.889 -3.567 9.847 1.00 92.44 106 GLU A CA 1
ATOM 834 C C . GLU A 1 106 ? -11.968 -4.252 10.695 1.00 92.44 106 GLU A C 1
ATOM 836 O O . GLU A 1 106 ? -12.596 -3.592 11.524 1.00 92.44 106 GLU A O 1
ATOM 841 N N . LEU A 1 107 ? -12.156 -5.564 10.523 1.00 89.38 107 LEU A N 1
ATOM 842 C CA . LEU A 1 107 ? -13.096 -6.349 11.321 1.00 89.38 107 LEU A CA 1
ATOM 843 C C . LEU A 1 107 ? -12.671 -6.381 12.795 1.00 89.38 107 LEU A C 1
ATOM 845 O O . LEU A 1 107 ? -13.444 -5.995 13.664 1.00 89.38 107 LEU A O 1
ATOM 849 N N . GLU A 1 108 ? -11.406 -6.709 13.065 1.00 89.44 108 GLU A N 1
ATOM 850 C CA . GLU A 1 108 ? -10.848 -6.708 14.423 1.00 89.44 108 GLU A CA 1
ATOM 851 C C . GLU A 1 108 ? -10.959 -5.322 15.077 1.00 89.44 108 GLU A C 1
ATOM 853 O O . GLU A 1 108 ? -11.282 -5.195 16.258 1.00 89.44 108 GLU A O 1
ATOM 858 N N . ALA A 1 109 ? -10.756 -4.248 14.308 1.00 88.62 109 ALA A N 1
ATOM 859 C CA . ALA A 1 109 ? -10.922 -2.888 14.807 1.00 88.62 109 ALA A CA 1
ATOM 860 C C . ALA A 1 109 ? -12.381 -2.540 15.147 1.00 88.62 109 ALA A C 1
ATOM 862 O O . ALA A 1 109 ? -12.603 -1.672 15.997 1.00 88.62 109 ALA A O 1
ATOM 863 N N . ARG A 1 110 ? -13.368 -3.165 14.494 1.00 86.81 110 ARG A N 1
ATOM 864 C CA . ARG A 1 110 ? -14.792 -3.019 14.836 1.00 86.81 110 ARG A CA 1
ATOM 865 C C . ARG A 1 110 ? -15.130 -3.821 16.086 1.00 86.81 110 ARG A C 1
ATOM 867 O O . ARG A 1 110 ? -15.649 -3.226 17.024 1.00 86.81 110 ARG A O 1
ATOM 874 N N . ASP A 1 111 ? -14.710 -5.078 16.162 1.00 89.06 111 ASP A N 1
ATOM 875 C CA . ASP A 1 111 ? -14.951 -5.939 17.326 1.00 89.06 111 ASP A CA 1
ATOM 876 C C . ASP A 1 111 ? -14.348 -5.330 18.603 1.00 89.06 111 ASP A C 1
ATOM 878 O O . ASP A 1 111 ? -14.996 -5.244 19.645 1.00 89.06 111 ASP A O 1
ATOM 882 N N . VAL A 1 112 ? -13.126 -4.786 18.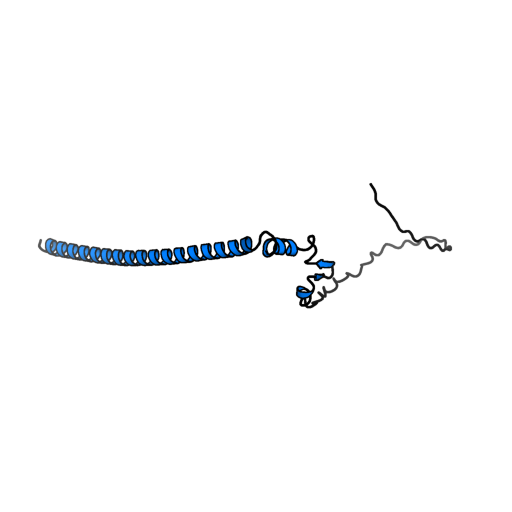522 1.00 89.19 112 VAL A N 1
ATOM 883 C CA . VAL A 1 112 ? -12.490 -4.084 19.651 1.00 89.19 112 VAL A CA 1
ATOM 884 C C . VAL A 1 112 ? -13.270 -2.832 20.061 1.00 89.19 112 VAL A C 1
ATOM 886 O O . VAL A 1 112 ? -13.278 -2.479 21.242 1.00 89.19 112 VAL A O 1
ATOM 889 N N . LYS A 1 113 ? -13.904 -2.124 19.118 1.00 88.25 113 LYS A N 1
ATOM 890 C CA . LYS A 1 113 ? -14.750 -0.966 19.445 1.00 88.25 113 LYS A CA 1
ATOM 891 C C . LYS A 1 113 ? -16.034 -1.404 20.136 1.00 88.25 113 LYS A C 1
ATOM 893 O O . LYS A 1 113 ? -16.386 -0.783 21.134 1.00 88.25 113 LYS A O 1
ATOM 898 N N . GLU A 1 114 ? -16.673 -2.465 19.654 1.00 88.06 114 GLU A N 1
ATOM 899 C CA . GLU A 1 114 ? -17.893 -3.015 20.251 1.00 88.06 114 GLU A CA 1
ATOM 900 C C . GLU A 1 114 ? -17.635 -3.504 21.678 1.00 88.06 114 GLU A C 1
ATOM 902 O O . GLU A 1 114 ? -18.289 -3.034 22.607 1.00 88.06 114 GLU A O 1
ATOM 907 N N . VAL A 1 115 ? -16.592 -4.313 21.893 1.00 89.31 115 VAL A N 1
ATOM 908 C CA . VAL A 1 115 ? -16.206 -4.783 23.236 1.00 89.31 115 VAL A CA 1
ATOM 909 C C . VAL A 1 115 ? -15.882 -3.612 24.166 1.00 89.31 115 VAL A C 1
ATOM 911 O O . VAL A 1 115 ? -16.319 -3.585 25.316 1.00 89.31 115 VAL A O 1
ATOM 914 N N . LYS A 1 116 ? -15.151 -2.595 23.686 1.00 89.56 116 LYS A N 1
ATOM 915 C CA . LYS A 1 116 ? -14.869 -1.392 24.490 1.00 89.56 116 LYS A CA 1
ATOM 916 C C . LYS A 1 116 ? -16.135 -0.619 24.847 1.00 89.56 116 LYS A C 1
ATOM 918 O O . LYS A 1 116 ? -16.199 -0.041 25.931 1.00 89.56 116 LYS A O 1
ATOM 923 N N . GLU A 1 117 ? -17.114 -0.559 23.952 1.00 89.88 117 GLU A N 1
ATOM 924 C CA . GLU A 1 117 ? -18.380 0.122 24.208 1.00 89.88 117 GLU A CA 1
ATOM 925 C C . GLU A 1 117 ? -19.242 -0.654 25.210 1.00 89.88 117 GLU A C 1
ATOM 927 O O . GLU A 1 117 ? -19.797 -0.059 26.136 1.00 89.88 117 GLU A O 1
ATOM 932 N N . GLU A 1 118 ? -19.309 -1.978 25.083 1.00 88.62 118 GLU A N 1
ATOM 933 C CA . GLU A 1 118 ? -19.984 -2.841 26.054 1.00 88.62 118 GLU A CA 1
ATOM 934 C C . GLU A 1 118 ? -19.353 -2.735 27.440 1.00 88.62 118 GLU A C 1
ATOM 936 O O . GLU A 1 118 ? -20.065 -2.600 28.438 1.00 88.62 118 GLU A O 1
ATOM 941 N N . GLN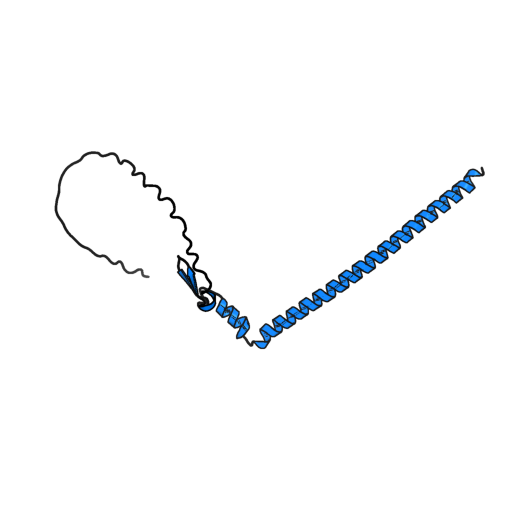 A 1 119 ? -18.022 -2.705 27.506 1.00 88.75 119 GLN A N 1
ATOM 942 C CA . GLN A 1 119 ? -17.308 -2.561 28.765 1.00 88.75 119 GLN A CA 1
ATOM 943 C C . GLN A 1 119 ? -17.583 -1.206 29.424 1.00 88.75 119 GLN A C 1
ATOM 945 O O . GLN A 1 119 ? -17.878 -1.161 30.614 1.00 88.75 119 GLN A O 1
ATOM 950 N N . ARG A 1 120 ? -17.626 -0.112 28.648 1.00 89.38 120 ARG A N 1
ATOM 951 C CA . ARG A 1 120 ? -18.050 1.203 29.163 1.00 89.38 120 ARG A CA 1
ATOM 952 C C . ARG A 1 120 ? -19.465 1.172 29.735 1.00 89.38 120 ARG A C 1
ATOM 954 O O . ARG A 1 120 ? -19.682 1.683 30.828 1.00 89.38 120 ARG A O 1
ATOM 961 N N . LYS A 1 121 ? -20.418 0.542 29.038 1.00 91.31 121 LYS A N 1
ATOM 962 C CA . LYS A 1 121 ? -21.800 0.395 29.531 1.00 91.31 121 LYS A CA 1
ATOM 963 C C . LYS A 1 121 ? -21.856 -0.424 30.821 1.00 91.31 121 LYS A C 1
ATOM 965 O O . LYS A 1 121 ? -22.650 -0.114 31.709 1.00 91.31 121 LYS A O 1
ATOM 970 N N . HIS A 1 122 ? -21.045 -1.475 30.931 1.00 90.44 122 HIS A N 1
ATOM 971 C CA . HIS A 1 122 ? -20.960 -2.284 32.144 1.00 90.44 122 HIS A CA 1
ATOM 972 C C . HIS A 1 122 ? -20.379 -1.482 33.318 1.00 90.44 122 HIS A C 1
ATOM 974 O O . HIS A 1 122 ? -20.961 -1.484 34.403 1.00 90.44 122 HIS A O 1
ATOM 980 N N . ASP A 1 123 ? -19.295 -0.742 33.089 1.00 91.56 123 ASP A N 1
ATOM 981 C CA . ASP A 1 123 ? -18.652 0.101 34.100 1.00 91.56 123 ASP A CA 1
ATOM 982 C C . ASP A 1 123 ? -19.582 1.230 34.576 1.00 91.56 123 ASP A C 1
ATOM 984 O O . ASP A 1 123 ? -19.679 1.492 35.777 1.00 91.56 123 ASP A O 1
ATOM 988 N N . GLU A 1 124 ? -20.344 1.849 33.668 1.00 92.56 124 GLU A N 1
ATOM 989 C CA . GLU A 1 124 ? -21.374 2.835 34.018 1.00 92.56 124 GLU A CA 1
ATOM 990 C C . GLU A 1 124 ? -22.461 2.232 34.918 1.00 92.56 124 GLU A C 1
ATOM 992 O O . GLU A 1 124 ? -22.807 2.812 35.949 1.00 92.56 124 GLU A O 1
ATOM 997 N N . ARG A 1 125 ? -22.973 1.042 34.579 1.00 93.25 125 ARG A N 1
ATOM 998 C CA . ARG A 1 125 ? -23.980 0.346 35.400 1.00 93.25 125 ARG A CA 1
ATOM 999 C C . ARG A 1 125 ? -23.436 -0.019 36.778 1.00 93.25 125 ARG A C 1
ATOM 1001 O O . ARG A 1 125 ? -24.137 0.174 37.771 1.00 93.25 125 ARG A O 1
ATOM 1008 N N . ALA A 1 126 ? -22.203 -0.517 36.848 1.00 92.56 126 ALA A N 1
ATOM 1009 C CA . ALA A 1 126 ? -21.546 -0.854 38.106 1.00 92.56 126 ALA A CA 1
ATOM 1010 C C . ALA A 1 126 ? -21.337 0.389 38.987 1.00 92.56 126 ALA A C 1
ATOM 1012 O O . ALA A 1 126 ? -21.605 0.341 40.187 1.00 92.56 126 ALA A O 1
ATOM 1013 N N . SER A 1 127 ? -20.938 1.515 38.386 1.00 94.25 127 SER A N 1
ATOM 1014 C CA . SER A 1 127 ? -20.789 2.800 39.075 1.00 94.25 127 SER A CA 1
ATOM 1015 C C . SER A 1 127 ? -22.115 3.296 39.656 1.00 94.25 127 SER A C 1
ATOM 1017 O O . SER A 1 127 ? -22.188 3.610 40.845 1.00 94.25 127 SER A O 1
ATOM 1019 N N . ILE A 1 128 ? -23.194 3.282 38.862 1.00 94.75 128 ILE A N 1
ATOM 1020 C CA . ILE A 1 128 ? -24.536 3.672 39.326 1.00 94.75 128 ILE A CA 1
ATOM 1021 C C . ILE A 1 128 ? -24.987 2.779 40.484 1.00 94.75 128 ILE A C 1
ATOM 1023 O O . ILE A 1 128 ? -25.458 3.287 41.501 1.00 94.75 128 ILE A O 1
ATOM 1027 N N . LEU A 1 129 ? -24.815 1.459 40.362 1.00 95.12 129 LEU A N 1
ATOM 1028 C CA . LEU A 1 129 ? -25.191 0.518 41.415 1.00 95.12 129 LEU A CA 1
ATOM 1029 C C . LEU A 1 129 ? -24.407 0.784 42.709 1.00 95.12 129 LEU A C 1
ATOM 1031 O O . LEU A 1 129 ? -25.002 0.803 43.783 1.00 95.12 129 LEU A O 1
ATOM 1035 N N . GLY A 1 130 ? -23.099 1.039 42.607 1.00 95.12 130 GLY A N 1
ATOM 1036 C CA . GLY A 1 130 ? -22.248 1.405 43.741 1.00 95.12 130 GLY A CA 1
ATOM 1037 C C . GLY A 1 130 ? -22.670 2.714 44.416 1.00 95.12 130 GLY A C 1
ATOM 1038 O O . GLY A 1 130 ? -22.645 2.829 45.639 1.00 95.12 130 GLY A O 1
ATOM 1039 N N . LEU A 1 131 ? -23.111 3.699 43.634 1.00 96.50 131 LEU A N 1
ATOM 1040 C CA . LEU A 1 131 ? -23.601 4.972 44.160 1.00 96.50 131 LEU A CA 1
ATOM 1041 C C . LEU A 1 131 ? -24.933 4.781 44.899 1.00 96.50 131 LEU A C 1
ATOM 1043 O O . LEU A 1 131 ? -25.104 5.274 46.013 1.00 96.50 131 LEU A O 1
ATOM 1047 N N . VAL A 1 132 ? -25.852 3.998 44.326 1.00 96.62 132 VAL A N 1
ATOM 1048 C CA . VAL A 1 132 ? -27.132 3.657 44.964 1.00 96.62 132 VAL A CA 1
ATOM 1049 C C . VAL A 1 132 ? -26.910 2.900 46.273 1.00 96.62 132 VAL A C 1
ATOM 1051 O O . VAL A 1 132 ? -27.510 3.261 47.284 1.00 96.62 132 VAL A O 1
ATOM 1054 N N . THR A 1 133 ? -26.034 1.892 46.301 1.00 96.12 133 THR A N 1
ATOM 1055 C CA . THR A 1 133 ? -25.755 1.142 47.536 1.00 96.12 133 THR A CA 1
ATOM 1056 C C . THR A 1 133 ? -25.149 2.031 48.618 1.00 96.12 133 THR A C 1
ATOM 1058 O O . THR A 1 133 ? -25.577 1.943 49.767 1.00 96.12 133 THR A O 1
ATOM 1061 N N . MET A 1 134 ? -24.240 2.946 48.267 1.00 95.81 134 MET A N 1
ATOM 1062 C CA . MET A 1 134 ? -23.695 3.934 49.209 1.00 95.81 134 MET A CA 1
ATOM 1063 C C . MET A 1 134 ? -24.778 4.844 49.795 1.00 95.81 134 MET A C 1
ATOM 1065 O O . MET A 1 134 ? -24.808 5.057 51.006 1.00 95.81 134 MET A O 1
ATOM 1069 N N . VAL A 1 135 ? -25.701 5.344 48.967 1.00 96.44 135 VAL A N 1
ATOM 1070 C CA . VAL A 1 135 ? -26.824 6.175 49.433 1.00 96.44 135 VAL A CA 1
ATOM 1071 C C . VAL A 1 135 ? -27.736 5.389 50.375 1.00 96.44 135 VAL A C 1
ATOM 1073 O O . VAL A 1 135 ? -28.102 5.896 51.433 1.00 96.44 135 VAL A O 1
ATOM 1076 N N . VAL A 1 136 ? -28.070 4.140 50.040 1.00 96.56 136 VAL A N 1
ATOM 1077 C CA . VAL A 1 136 ? -28.897 3.277 50.899 1.00 96.56 136 VAL A CA 1
ATOM 1078 C C . VAL A 1 136 ? -28.219 3.033 52.249 1.00 96.56 136 VAL A C 1
ATOM 1080 O O . VAL A 1 136 ? -28.864 3.171 53.287 1.00 96.56 136 VAL A O 1
ATOM 1083 N N . ILE A 1 137 ? -26.918 2.729 52.259 1.00 95.62 137 ILE A N 1
ATOM 1084 C CA . ILE A 1 137 ? -26.145 2.536 53.495 1.00 95.62 137 ILE A CA 1
ATOM 1085 C C . ILE A 1 137 ? -26.128 3.821 54.332 1.00 95.62 137 ILE A C 1
ATOM 1087 O O . ILE A 1 137 ? -26.347 3.760 55.541 1.00 95.62 137 ILE A O 1
ATOM 1091 N N . ALA A 1 138 ? -25.917 4.983 53.708 1.00 94.62 138 ALA A N 1
ATOM 1092 C CA . ALA A 1 138 ? -25.918 6.269 54.401 1.00 94.62 138 ALA A CA 1
ATOM 1093 C C . ALA A 1 138 ? -27.283 6.584 55.036 1.00 94.62 138 ALA A C 1
ATOM 1095 O O . ALA A 1 138 ? -27.340 7.014 56.188 1.00 94.62 138 ALA A O 1
ATOM 1096 N N . LEU A 1 139 ? -28.384 6.318 54.324 1.00 95.38 139 LEU A N 1
ATOM 1097 C CA . LEU A 1 139 ? -29.740 6.480 54.854 1.00 95.38 139 LEU A CA 1
ATOM 1098 C C . LEU A 1 139 ? -30.004 5.540 56.035 1.00 95.38 139 LEU A C 1
ATOM 1100 O O . LEU A 1 139 ? -30.531 5.979 57.054 1.00 95.38 139 LEU A O 1
ATOM 1104 N N . LEU A 1 140 ? -29.605 4.269 55.934 1.00 94.44 140 LEU A N 1
ATOM 1105 C CA . LEU A 1 140 ? -29.736 3.311 57.035 1.00 94.44 140 LEU A CA 1
ATOM 1106 C C . LEU A 1 140 ? -28.933 3.748 58.265 1.00 94.44 140 LEU A C 1
ATOM 1108 O O . LEU A 1 140 ? -29.458 3.727 59.376 1.00 94.44 140 LEU A O 1
ATOM 1112 N N . ALA A 1 141 ? -27.688 4.193 58.074 1.00 92.88 141 ALA A N 1
ATOM 1113 C CA . ALA A 1 141 ? -26.852 4.703 59.156 1.00 92.88 141 ALA A CA 1
ATOM 1114 C C . ALA A 1 141 ? -27.467 5.944 59.824 1.00 92.88 141 ALA A C 1
ATOM 1116 O O . ALA A 1 141 ? -27.458 6.045 61.049 1.00 92.88 141 ALA A O 1
ATOM 1117 N N . PHE A 1 142 ? -28.053 6.853 59.039 1.00 93.69 142 PHE A N 1
ATOM 1118 C CA . PHE A 1 142 ? -28.752 8.031 59.553 1.00 93.69 142 PHE A CA 1
ATOM 1119 C C . PHE A 1 142 ? -29.988 7.656 60.385 1.00 93.69 142 PHE A C 1
ATOM 1121 O O . PHE A 1 142 ? -30.168 8.179 61.481 1.00 93.69 142 PHE A O 1
ATOM 1128 N N . PHE A 1 143 ? -30.809 6.714 59.910 1.00 90.62 143 PHE A N 1
ATOM 1129 C CA . PHE A 1 143 ? -31.991 6.245 60.643 1.00 90.62 143 PHE A CA 1
ATOM 1130 C C . PHE A 1 143 ? -31.640 5.535 61.955 1.00 90.62 143 PHE A C 1
ATOM 1132 O O . PHE A 1 143 ? -32.328 5.725 62.954 1.00 90.62 143 PHE A O 1
ATOM 1139 N N . ILE A 1 144 ? -30.575 4.728 61.966 1.00 90.19 144 ILE A N 1
ATOM 1140 C CA . ILE A 1 144 ? -30.121 4.024 63.174 1.00 90.19 144 ILE A CA 1
ATOM 1141 C C . ILE A 1 144 ? -29.464 5.005 64.160 1.00 90.19 144 ILE A C 1
ATOM 1143 O O . ILE A 1 144 ? -29.695 4.910 65.363 1.00 90.19 144 ILE A O 1
ATOM 1147 N N . GLY A 1 145 ? -28.663 5.955 63.667 1.00 81.56 145 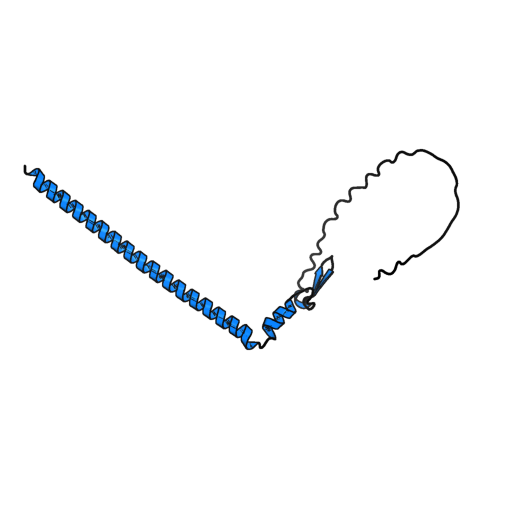GLY A N 1
ATOM 1148 C CA . GLY A 1 145 ? -27.946 6.930 64.494 1.00 81.56 145 GLY A CA 1
ATOM 1149 C C . GLY A 1 145 ? -28.812 8.069 65.040 1.00 81.56 145 GLY A C 1
ATOM 1150 O O . GLY A 1 145 ? -28.517 8.581 66.111 1.00 81.56 145 GLY A O 1
ATOM 1151 N N . GLY A 1 146 ? -29.892 8.450 64.351 1.00 76.12 146 GLY A N 1
ATOM 1152 C CA . GLY A 1 146 ? -30.810 9.513 64.784 1.00 76.12 146 GLY A CA 1
ATOM 1153 C C . GLY A 1 146 ? -31.809 9.109 65.874 1.00 76.12 146 GLY A C 1
ATOM 1154 O O . GLY A 1 146 ? -32.668 9.912 66.227 1.00 76.12 146 GLY A O 1
ATOM 1155 N N . HIS A 1 147 ? -31.736 7.872 66.373 1.00 57.91 147 HIS A N 1
ATOM 1156 C CA . HIS A 1 147 ? -32.664 7.323 67.366 1.00 57.91 147 HIS A CA 1
ATOM 1157 C C . HIS A 1 147 ? -32.055 7.183 68.780 1.00 57.91 147 HIS A C 1
ATOM 1159 O O . HIS A 1 147 ? -32.682 6.569 69.650 1.00 57.91 147 HIS A O 1
ATOM 1165 N N . GLN A 1 148 ? -30.856 7.739 68.999 1.00 56.44 148 GLN A N 1
ATOM 1166 C CA . GLN A 1 148 ? -30.224 7.942 70.312 1.00 56.44 148 GLN A CA 1
ATOM 1167 C C . GLN A 1 148 ? -30.287 9.415 70.713 1.00 56.44 148 GLN A C 1
ATOM 1169 O O . GLN A 1 148 ? -30.469 9.667 71.925 1.00 56.44 148 GLN A O 1
#

Organism: NCBI:txid210454

Sequence (148 aa):
ASFTRVGMALLEGGAEGEALMEDEVPVASVQPEVLPRPLIRPQLPNVFAVISGKRHYMWGTASETDPAHSDTPRLHQVLFHDRLLLALGRLHDRANEIHEQWRKNELEARDVKEVKEEQRKHDERASILGLVTMVVIALLAFFIGGHQ

Secondary structure (DSSP, 8-state):
-----------------------------------PPP-------GGGHHHHSEEEETTEEEETT-TTT-SHHHHHIIIIISSTHHHHHHHHHHHHHHHHHHHHHHHHHHHHHHHHHHHHHHHHHHHHHHHHHHHHHHHHHHHHHTT-

InterPro domains:
  IPR027417 P-loop containing nucleoside triphosphate hydrolase [G3DSA:3.40.50.300] (15-123)

Foldseek 3Di:
DDDDDDDDDDDDDDDDDDDDDDDDDPPPPPDPPPDPDPPPFPPPPCPCCVVQQWDDGPVGIAHCPDVVRHCNVVVCCLDPPPVHVVSVVVVVVVVVVVVVVVVVVVVVVVVVVVVVVVVVVVVVVVVVVVVVVVVVVVVVCCVVVVPD

Radius of gyration: 44.12 Å; chains: 1; bounding box: 91×72×112 Å

pLDDT: mean 71.91, std 19.77, range [33.62, 96.62]